Protein AF-U6M2H1-F1 (afdb_monomer_lite)

Radius of gyration: 20.07 Å; chains: 1; bounding box: 44×49×56 Å

Structure (mmCIF, N/CA/C/O backbone):
data_AF-U6M2H1-F1
#
_entry.id   AF-U6M2H1-F1
#
loop_
_atom_site.group_PDB
_atom_site.id
_atom_site.type_symbol
_atom_site.label_atom_id
_atom_site.label_alt_id
_atom_site.label_comp_id
_atom_site.label_asym_id
_atom_site.label_entity_id
_atom_site.label_seq_id
_atom_site.pdbx_PDB_ins_code
_atom_site.Cartn_x
_atom_site.Cartn_y
_atom_site.Cartn_z
_atom_site.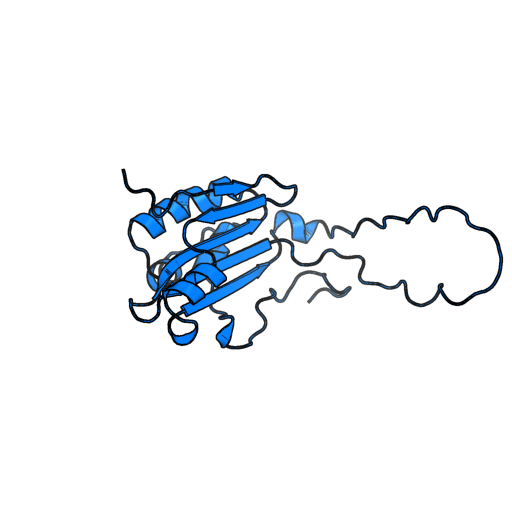occupancy
_atom_site.B_iso_or_equiv
_atom_site.auth_seq_id
_atom_site.auth_comp_id
_atom_site.auth_asym_id
_atom_site.auth_atom_id
_atom_site.pdbx_PDB_model_num
ATOM 1 N N . MET A 1 1 ? -22.998 -13.371 1.549 1.00 60.94 1 MET A N 1
ATOM 2 C CA . MET A 1 1 ? -21.769 -12.877 0.891 1.00 60.94 1 MET A CA 1
ATOM 3 C C . MET A 1 1 ? -21.539 -11.453 1.362 1.00 60.94 1 MET A C 1
ATOM 5 O O . MET A 1 1 ? -22.499 -10.694 1.387 1.00 60.94 1 MET A O 1
ATOM 9 N N . ARG A 1 2 ? -20.335 -11.116 1.826 1.00 75.25 2 ARG A N 1
ATOM 10 C CA . ARG A 1 2 ? -20.007 -9.777 2.333 1.00 75.25 2 ARG A CA 1
ATOM 11 C C . ARG A 1 2 ? -19.430 -8.953 1.178 1.00 75.25 2 ARG A C 1
ATOM 13 O O . ARG A 1 2 ? -18.499 -9.424 0.538 1.00 75.25 2 ARG A O 1
ATOM 20 N N . LEU A 1 3 ? -19.999 -7.780 0.899 1.00 86.06 3 LEU A N 1
ATOM 21 C CA . LEU A 1 3 ? -19.633 -6.939 -0.256 1.00 86.06 3 LEU A CA 1
ATOM 22 C C . LEU A 1 3 ? -18.753 -5.734 0.120 1.00 86.06 3 LEU A C 1
ATOM 24 O O . LEU A 1 3 ? -18.448 -4.908 -0.728 1.00 86.06 3 LEU A O 1
ATOM 28 N N . ASP A 1 4 ? -18.326 -5.638 1.381 1.00 82.44 4 ASP A N 1
ATOM 29 C CA . ASP A 1 4 ? -17.621 -4.457 1.899 1.00 82.44 4 ASP A CA 1
ATOM 30 C C . ASP A 1 4 ? -16.175 -4.308 1.380 1.00 82.44 4 ASP A C 1
ATOM 32 O O . ASP A 1 4 ? -15.615 -3.219 1.441 1.00 82.44 4 ASP A O 1
ATOM 36 N N . TYR A 1 5 ? -15.558 -5.396 0.903 1.00 92.81 5 TYR A N 1
ATOM 37 C CA . TYR A 1 5 ? -14.140 -5.458 0.517 1.00 92.81 5 TYR A CA 1
ATOM 38 C C . TYR A 1 5 ? -13.948 -6.279 -0.763 1.00 92.81 5 TYR A C 1
ATOM 40 O O . TYR A 1 5 ? -13.246 -7.292 -0.770 1.00 92.81 5 TYR A O 1
ATOM 48 N N . VAL A 1 6 ? -14.636 -5.879 -1.833 1.00 97.00 6 VAL A N 1
ATOM 49 C CA . VAL A 1 6 ? -14.427 -6.455 -3.167 1.00 97.00 6 VAL A CA 1
ATOM 50 C C . VAL A 1 6 ? -13.159 -5.825 -3.765 1.00 97.00 6 VAL A C 1
ATOM 52 O O . VAL A 1 6 ? -13.135 -4.603 -3.920 1.00 97.00 6 VAL A O 1
ATOM 55 N N . PRO A 1 7 ? -12.098 -6.599 -4.060 1.00 97.75 7 PRO A N 1
ATOM 56 C CA . PRO A 1 7 ? -10.912 -6.059 -4.719 1.00 97.75 7 PRO A CA 1
ATOM 57 C C . PRO A 1 7 ? -11.216 -5.668 -6.164 1.00 97.75 7 PRO A C 1
ATOM 59 O O . PRO A 1 7 ? -12.070 -6.270 -6.815 1.00 97.75 7 PRO A O 1
ATOM 62 N N . THR A 1 8 ? -10.521 -4.654 -6.669 1.00 98.06 8 THR A N 1
ATOM 63 C CA . THR A 1 8 ? -10.637 -4.182 -8.053 1.00 98.06 8 THR A CA 1
ATOM 64 C C . THR A 1 8 ? -9.259 -3.817 -8.586 1.00 98.06 8 THR A C 1
ATOM 66 O O . THR A 1 8 ? -8.471 -3.199 -7.874 1.00 98.06 8 THR A O 1
ATOM 69 N N . THR A 1 9 ? -9.002 -4.147 -9.851 1.00 98.44 9 THR A N 1
ATOM 70 C CA . THR A 1 9 ? -7.791 -3.739 -10.569 1.00 98.44 9 THR A CA 1
ATOM 71 C C . THR A 1 9 ? -8.156 -3.123 -11.912 1.00 98.44 9 THR A C 1
ATOM 73 O O . THR A 1 9 ? -9.047 -3.605 -12.613 1.00 98.44 9 THR A O 1
ATOM 76 N N . VAL A 1 10 ? -7.466 -2.042 -12.259 1.00 98.44 10 VAL A N 1
ATOM 77 C CA . VAL A 1 10 ? -7.533 -1.338 -13.535 1.00 98.44 10 VAL A CA 1
ATOM 78 C C . VAL A 1 10 ? -6.223 -1.593 -14.283 1.00 98.44 10 VAL A C 1
ATOM 80 O O . VAL A 1 10 ? -5.151 -1.189 -13.832 1.00 98.44 10 VAL A O 1
ATOM 83 N N . PHE A 1 11 ? -6.320 -2.248 -15.439 1.00 97.94 11 PHE A N 1
ATOM 84 C CA . PHE A 1 11 ? -5.180 -2.660 -16.267 1.00 97.94 11 PHE A CA 1
ATOM 85 C C . PHE A 1 11 ? -4.727 -1.544 -17.222 1.00 97.94 11 PHE A C 1
ATOM 87 O O . PHE A 1 11 ? -4.832 -1.646 -18.445 1.00 97.94 11 PHE A O 1
ATOM 94 N N . THR A 1 12 ? -4.278 -0.428 -16.653 1.00 97.31 12 THR A N 1
ATOM 95 C CA . THR A 1 12 ? -3.561 0.636 -17.374 1.00 97.31 12 THR A CA 1
ATOM 96 C C . THR A 1 12 ? -2.094 0.247 -17.621 1.00 97.31 12 THR A C 1
ATOM 98 O O . THR A 1 12 ? -1.615 -0.697 -17.001 1.00 97.31 12 THR A O 1
ATOM 101 N N . PRO A 1 13 ? -1.335 0.959 -18.487 1.00 94.75 13 PRO A N 1
ATOM 102 C CA . PRO A 1 13 ? 0.074 0.628 -18.756 1.00 94.75 13 PRO A CA 1
ATOM 103 C C . PRO A 1 13 ? 0.969 0.532 -17.510 1.00 94.75 13 PRO A C 1
ATOM 105 O O . PRO A 1 13 ? 1.932 -0.227 -17.501 1.00 94.75 13 PRO A O 1
ATOM 108 N N . ILE A 1 14 ? 0.648 1.308 -16.473 1.00 95.50 14 ILE A N 1
ATOM 109 C CA . ILE A 1 14 ? 1.013 1.014 -15.087 1.00 95.50 14 ILE A CA 1
ATOM 110 C C . ILE A 1 14 ? -0.298 0.706 -14.382 1.00 95.50 14 ILE A C 1
ATOM 112 O O . ILE A 1 14 ? -1.200 1.547 -14.401 1.00 95.50 14 ILE A O 1
ATOM 116 N N . GLU A 1 15 ? -0.433 -0.490 -13.829 1.00 98.31 15 GLU A N 1
ATOM 117 C CA . GLU A 1 15 ? -1.700 -0.945 -13.272 1.00 98.31 15 GLU A CA 1
ATOM 118 C C . GLU A 1 15 ? -2.021 -0.241 -11.954 1.00 98.31 15 GLU A C 1
ATOM 120 O O . GLU A 1 15 ? -1.145 0.259 -11.241 1.00 98.31 15 GLU A O 1
ATOM 125 N N . TYR A 1 16 ? -3.307 -0.223 -11.624 1.00 98.56 16 TYR A N 1
ATOM 126 C CA . TYR A 1 16 ? -3.794 0.247 -10.340 1.00 98.56 16 TYR A CA 1
ATOM 127 C C . TYR A 1 16 ? -4.718 -0.795 -9.733 1.00 98.56 16 TYR A C 1
ATOM 129 O O . TYR A 1 16 ? -5.735 -1.145 -10.324 1.00 98.56 16 TYR A O 1
ATOM 137 N N . GLY A 1 17 ? -4.393 -1.254 -8.533 1.00 98.50 17 GLY A N 1
ATOM 138 C CA . GLY A 1 17 ? -5.226 -2.158 -7.764 1.00 98.50 17 GLY A CA 1
ATOM 139 C C . GLY A 1 17 ? -5.625 -1.544 -6.425 1.00 98.50 17 GLY A C 1
ATOM 140 O O . GLY A 1 17 ? -4.850 -0.828 -5.783 1.00 98.50 17 GLY A O 1
ATOM 141 N N . CYS A 1 18 ? -6.834 -1.854 -5.965 1.00 98.44 18 CYS A N 1
ATOM 142 C CA . CYS A 1 18 ? -7.296 -1.443 -4.649 1.00 98.44 18 CYS A CA 1
ATOM 143 C C . CYS A 1 18 ? -8.307 -2.405 -4.020 1.00 98.44 18 CYS A C 1
ATOM 145 O O . CYS A 1 18 ? -8.989 -3.186 -4.687 1.00 98.44 18 CYS A O 1
ATOM 147 N N . VAL A 1 19 ? -8.422 -2.313 -2.697 1.00 98.19 19 VAL A N 1
ATOM 148 C CA . VAL A 1 19 ? -9.487 -2.949 -1.921 1.00 98.19 19 VAL A CA 1
ATOM 149 C C . VAL A 1 19 ? -9.841 -2.076 -0.717 1.00 98.19 19 VAL A C 1
ATOM 151 O O . VAL A 1 19 ? -8.959 -1.571 -0.026 1.00 98.19 19 VAL A O 1
ATOM 154 N N . GLY A 1 20 ? -11.138 -1.917 -0.442 1.00 97.31 20 GLY A N 1
ATOM 155 C CA . GLY A 1 20 ? -11.637 -1.103 0.669 1.00 97.31 20 GLY A CA 1
ATOM 156 C C . GLY A 1 20 ? -11.907 0.357 0.297 1.00 97.31 20 GLY A C 1
ATOM 157 O O . GLY A 1 20 ? -12.269 0.660 -0.837 1.00 97.31 20 GLY A O 1
ATOM 158 N N . LEU A 1 21 ? -11.823 1.250 1.283 1.00 97.88 21 LEU A N 1
ATOM 159 C CA . LEU A 1 21 ? -12.164 2.668 1.126 1.00 97.88 21 LEU A CA 1
ATOM 160 C C . LEU A 1 21 ? -11.012 3.461 0.515 1.00 97.88 21 LEU A C 1
ATOM 162 O O . LEU A 1 21 ? -9.866 3.245 0.894 1.00 97.88 21 LEU A O 1
ATOM 166 N N . SER A 1 22 ? -11.334 4.445 -0.328 1.00 98.25 22 SER A N 1
ATOM 167 C CA . SER A 1 22 ? -10.387 5.504 -0.679 1.00 98.25 22 SER A CA 1
ATOM 168 C C . SER A 1 22 ? -10.106 6.425 0.510 1.00 98.25 22 SER A C 1
ATOM 170 O O . SER A 1 22 ? -10.810 6.395 1.525 1.00 98.25 22 SER A O 1
ATOM 172 N N . GLU A 1 23 ? -9.062 7.250 0.400 1.00 98.25 23 GLU A N 1
ATOM 173 C CA . GLU A 1 23 ? -8.653 8.147 1.486 1.00 98.25 23 GLU A CA 1
ATOM 174 C C . GLU A 1 23 ? -9.768 9.146 1.803 1.00 98.25 23 GLU A C 1
ATOM 176 O O . GLU A 1 23 ? -10.202 9.257 2.946 1.00 98.25 23 GLU A O 1
ATOM 181 N N . GLU A 1 24 ? -10.295 9.807 0.779 1.00 98.19 24 GLU A N 1
ATOM 182 C CA . GLU A 1 24 ? -11.379 10.773 0.884 1.00 98.19 24 GLU A CA 1
ATOM 183 C C . GLU A 1 24 ? -12.678 10.144 1.415 1.00 98.19 24 GLU A C 1
ATOM 185 O O . GLU A 1 24 ? -13.369 10.755 2.233 1.00 98.19 24 GLU A O 1
ATOM 190 N N . ALA A 1 25 ? -12.980 8.895 1.042 1.00 97.94 25 ALA A N 1
ATOM 191 C CA . ALA A 1 25 ? -14.136 8.174 1.571 1.00 97.94 25 ALA A CA 1
ATOM 192 C C . ALA A 1 25 ? -13.951 7.792 3.050 1.00 97.94 25 ALA A C 1
ATOM 194 O O . ALA A 1 25 ? -14.898 7.873 3.837 1.00 97.94 25 ALA A O 1
ATOM 195 N N . ALA A 1 26 ? -12.740 7.393 3.449 1.00 97.75 26 ALA A N 1
ATOM 196 C CA . ALA A 1 26 ? -12.418 7.101 4.842 1.00 97.75 26 ALA A CA 1
ATOM 197 C C . ALA A 1 26 ? -12.487 8.367 5.709 1.00 97.75 26 ALA A C 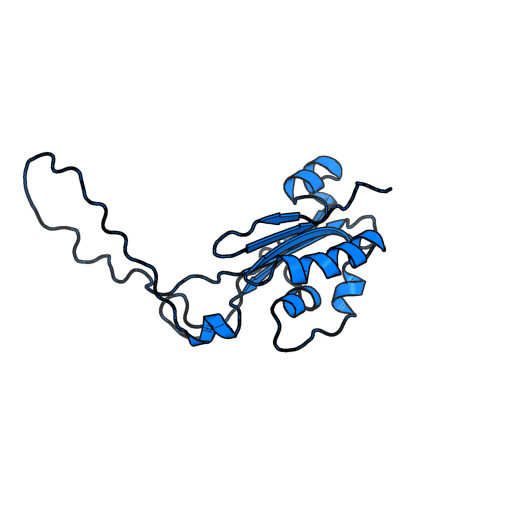1
ATOM 199 O O . ALA A 1 26 ? -13.114 8.338 6.768 1.00 97.75 26 ALA A O 1
ATOM 200 N N . ILE A 1 27 ? -11.936 9.486 5.225 1.00 98.19 27 ILE A N 1
ATOM 201 C CA . ILE A 1 27 ? -12.008 10.797 5.886 1.00 98.19 27 ILE A CA 1
ATOM 202 C C . ILE A 1 27 ? -13.463 11.249 6.028 1.00 98.19 27 ILE A C 1
ATOM 204 O O . ILE A 1 27 ? -13.882 11.623 7.121 1.00 98.19 27 ILE A O 1
ATOM 208 N N . SER A 1 28 ? -14.266 11.155 4.965 1.00 98.12 28 SER A N 1
ATOM 209 C CA . SER A 1 28 ? -15.684 11.535 5.013 1.00 98.12 28 SER A CA 1
ATOM 210 C C . SER A 1 28 ? -16.486 10.709 6.026 1.00 98.12 28 SER A C 1
ATOM 212 O O . SER A 1 28 ? -17.437 11.224 6.612 1.00 98.12 28 SER A O 1
ATOM 214 N N . LYS A 1 29 ? -16.117 9.441 6.240 1.00 97.50 29 LYS A N 1
ATOM 215 C CA . LYS A 1 29 ? -16.858 8.509 7.099 1.00 97.50 29 LYS A CA 1
ATOM 216 C C . LYS A 1 29 ? -16.421 8.522 8.565 1.00 97.50 29 LYS A C 1
ATOM 218 O O . LYS A 1 29 ? -17.267 8.344 9.437 1.00 97.50 29 LYS A O 1
ATOM 223 N N . TYR A 1 30 ? -15.125 8.671 8.830 1.00 97.62 30 TYR A N 1
ATOM 224 C CA . TYR A 1 30 ? -14.545 8.540 10.173 1.00 97.62 30 TYR A CA 1
ATOM 225 C C . TYR A 1 30 ? -13.945 9.846 10.713 1.00 97.62 30 TYR A C 1
ATOM 227 O O . TYR A 1 30 ? -13.648 9.927 11.900 1.00 97.62 30 TYR A O 1
ATOM 235 N N . GLY A 1 31 ? -13.826 10.878 9.874 1.00 97.69 31 GLY A N 1
ATOM 236 C CA . GLY A 1 31 ? -13.171 12.139 10.202 1.00 97.69 31 GLY A CA 1
ATOM 237 C C . GLY A 1 31 ? -11.664 12.081 9.958 1.00 97.69 31 GLY A C 1
ATOM 238 O O . GLY A 1 31 ? -11.011 11.073 10.216 1.00 97.69 31 GLY A O 1
ATOM 239 N N . GLU A 1 32 ? -11.099 13.187 9.475 1.00 96.75 32 GLU A N 1
ATOM 240 C CA . GLU A 1 32 ? -9.665 13.303 9.171 1.00 96.75 32 GLU A CA 1
ATOM 241 C C . GLU A 1 32 ? -8.788 12.991 10.388 1.00 96.75 32 GLU A C 1
ATOM 243 O O . GLU A 1 32 ? -7.757 12.334 10.271 1.00 96.75 32 GLU A O 1
ATOM 248 N N . GLU A 1 33 ? -9.239 13.384 11.578 1.00 97.12 33 GLU A N 1
ATOM 249 C CA . GLU A 1 33 ? -8.509 13.194 12.827 1.00 97.12 33 GLU A CA 1
ATOM 250 C C . GLU A 1 33 ? -8.410 11.739 13.282 1.00 97.12 33 GLU A C 1
ATOM 252 O O . GLU A 1 33 ? -7.531 11.444 14.085 1.00 97.12 33 GLU A O 1
ATOM 257 N N . ASP A 1 34 ? -9.238 10.821 12.775 1.00 98.06 34 ASP A N 1
ATOM 258 C CA . ASP A 1 34 ? -9.185 9.391 13.126 1.00 98.06 34 ASP A CA 1
ATOM 259 C C . ASP A 1 34 ? -8.520 8.531 12.036 1.00 98.06 34 ASP A C 1
ATOM 261 O O . ASP A 1 34 ? -8.296 7.333 12.221 1.00 98.06 34 ASP A O 1
ATOM 265 N N . ILE A 1 35 ? -8.149 9.140 10.908 1.00 98.50 35 ILE A N 1
ATOM 266 C CA . ILE A 1 35 ? -7.470 8.460 9.805 1.00 98.50 35 ILE A CA 1
ATOM 267 C C . ILE A 1 35 ? -5.959 8.691 9.880 1.00 98.50 35 ILE A C 1
ATOM 269 O O . ILE A 1 35 ? -5.476 9.809 10.088 1.00 98.50 35 ILE A O 1
ATOM 273 N N . GLU A 1 36 ? -5.209 7.608 9.693 1.00 98.50 36 GLU A N 1
ATOM 274 C CA . GLU A 1 36 ? -3.766 7.630 9.464 1.00 98.50 36 GLU A CA 1
ATOM 275 C C . GLU A 1 36 ? -3.473 6.979 8.112 1.00 98.50 36 GLU A C 1
ATOM 277 O O . GLU A 1 36 ? -3.972 5.891 7.815 1.00 98.50 36 GLU A O 1
ATOM 282 N N . VAL A 1 37 ? -2.687 7.653 7.275 1.00 98.56 37 VAL A N 1
ATOM 283 C CA . VAL A 1 37 ? -2.377 7.194 5.916 1.00 98.56 37 VAL A CA 1
ATOM 284 C C . VAL A 1 37 ? -0.890 6.928 5.828 1.00 98.56 37 VAL A C 1
ATOM 286 O O . VAL A 1 37 ? -0.104 7.867 5.936 1.00 98.56 37 VAL A O 1
ATOM 289 N N . TYR A 1 38 ? -0.522 5.674 5.592 1.00 98.56 38 TYR A N 1
ATOM 290 C CA . TYR A 1 38 ? 0.856 5.279 5.326 1.00 98.56 38 TYR A CA 1
ATOM 291 C C . TYR A 1 38 ? 1.049 5.139 3.826 1.00 98.56 38 TYR A C 1
ATOM 293 O O . TYR A 1 38 ? 0.221 4.510 3.164 1.00 98.56 38 TYR A O 1
ATOM 301 N N . LEU A 1 39 ? 2.117 5.707 3.280 1.00 97.69 39 LEU A N 1
ATOM 302 C CA . LEU A 1 39 ? 2.366 5.660 1.845 1.00 97.69 39 LEU A CA 1
ATOM 303 C C . LEU A 1 39 ? 3.850 5.735 1.507 1.00 97.69 39 LEU A C 1
ATOM 305 O O . LEU A 1 39 ? 4.646 6.282 2.269 1.00 97.69 39 LEU A O 1
ATOM 309 N N . ARG A 1 40 ? 4.204 5.175 0.352 1.00 95.25 40 ARG A N 1
ATOM 310 C CA . ARG A 1 40 ? 5.548 5.264 -0.215 1.00 95.25 40 ARG A CA 1
ATOM 311 C C . ARG A 1 40 ? 5.499 5.139 -1.729 1.00 95.25 40 ARG A C 1
ATOM 313 O O . ARG A 1 40 ? 4.888 4.203 -2.249 1.00 95.25 40 ARG A O 1
ATOM 320 N N . GLU A 1 41 ? 6.180 6.047 -2.412 1.00 95.00 41 GLU A N 1
ATOM 321 C CA . GLU A 1 41 ? 6.494 5.910 -3.831 1.00 95.00 41 GLU A CA 1
ATOM 322 C C . GLU A 1 41 ? 7.829 5.192 -4.001 1.00 95.00 41 GLU A C 1
ATOM 324 O O . GLU A 1 41 ? 8.753 5.379 -3.207 1.00 95.00 41 GLU A O 1
ATOM 329 N N . PHE A 1 42 ? 7.935 4.358 -5.028 1.00 92.50 42 PHE A N 1
ATOM 330 C CA . PHE A 1 42 ? 9.150 3.609 -5.325 1.00 92.50 42 PHE A CA 1
ATOM 331 C C . PHE A 1 42 ? 9.226 3.246 -6.812 1.00 92.50 42 PHE A C 1
ATOM 333 O O . PHE A 1 42 ? 8.262 3.394 -7.567 1.00 92.50 42 PHE A O 1
ATOM 340 N N . SER A 1 43 ? 10.393 2.765 -7.231 1.00 90.75 43 SER A N 1
ATOM 341 C CA . SER A 1 43 ? 10.603 2.196 -8.560 1.00 90.75 43 SER A CA 1
ATOM 342 C C . SER A 1 43 ? 10.803 0.687 -8.432 1.00 90.75 43 SER A C 1
ATOM 344 O O . SER A 1 43 ? 11.644 0.276 -7.629 1.00 90.75 43 SER A O 1
ATOM 346 N N . PRO A 1 44 ? 10.079 -0.139 -9.209 1.00 92.50 44 PRO A N 1
ATOM 347 C CA . PRO A 1 44 ? 10.346 -1.569 -9.303 1.00 92.50 44 PRO A CA 1
ATOM 348 C C . PRO A 1 44 ? 11.796 -1.814 -9.699 1.00 92.50 44 PRO A C 1
ATOM 350 O O . PRO A 1 44 ? 12.357 -1.059 -10.503 1.00 92.50 44 PRO A O 1
ATOM 353 N N . LEU A 1 45 ? 12.389 -2.880 -9.168 1.00 90.94 45 LEU A N 1
ATOM 354 C CA . LEU A 1 45 ? 13.786 -3.218 -9.426 1.00 90.94 45 LEU A CA 1
ATOM 355 C C . LEU A 1 45 ? 14.052 -3.346 -10.932 1.00 90.94 45 LEU A C 1
ATOM 357 O O . LEU A 1 45 ? 14.998 -2.754 -11.452 1.00 90.94 45 LEU A O 1
ATOM 361 N N . GLU A 1 46 ? 13.160 -4.033 -11.639 1.00 90.38 46 GLU A N 1
ATOM 362 C CA . GLU A 1 46 ? 13.230 -4.289 -13.074 1.00 90.38 46 GLU A CA 1
ATOM 363 C C . GLU A 1 46 ? 13.195 -2.995 -13.891 1.00 90.38 46 GLU A C 1
ATOM 365 O O . GLU A 1 46 ? 13.827 -2.911 -14.938 1.00 90.38 46 GLU A O 1
ATOM 370 N N . PHE A 1 47 ? 12.476 -1.972 -13.421 1.00 89.88 47 PHE A N 1
ATOM 371 C CA . PHE A 1 47 ? 12.352 -0.699 -14.135 1.00 89.88 47 PHE A CA 1
ATOM 372 C C . PHE A 1 47 ? 13.497 0.249 -13.798 1.00 89.88 47 PHE A C 1
ATOM 374 O O . PHE A 1 47 ? 13.956 0.994 -14.666 1.00 89.88 47 PHE A O 1
ATOM 381 N N . SER A 1 48 ? 13.965 0.204 -12.549 1.00 86.19 48 SER A N 1
ATOM 382 C CA . SER A 1 48 ? 15.037 1.058 -12.042 1.00 86.19 48 SER A CA 1
ATOM 383 C C . SER A 1 48 ? 16.339 0.892 -12.833 1.00 86.19 48 SER A C 1
ATOM 385 O O . SER A 1 48 ? 17.006 1.880 -13.123 1.00 86.19 48 SER A O 1
ATOM 387 N N . ALA A 1 49 ? 16.649 -0.334 -13.267 1.00 86.00 49 ALA A N 1
ATOM 388 C CA . ALA A 1 49 ? 17.858 -0.650 -14.025 1.00 86.00 49 ALA A CA 1
ATOM 389 C C . ALA A 1 49 ? 17.793 -0.225 -15.503 1.00 86.00 49 ALA A C 1
ATOM 391 O O . ALA A 1 49 ? 18.815 -0.198 -16.186 1.00 86.00 49 ALA A O 1
ATOM 392 N N . CYS A 1 50 ? 16.602 0.078 -16.025 1.00 87.25 50 CYS A N 1
ATOM 393 C CA . CYS A 1 50 ? 16.426 0.424 -17.434 1.00 87.25 50 CYS A CA 1
ATOM 394 C C . CYS A 1 50 ? 16.676 1.903 -17.741 1.00 87.25 50 CYS A C 1
ATOM 396 O O . CYS A 1 50 ? 16.781 2.231 -18.919 1.00 87.25 50 CYS A O 1
ATOM 398 N N . HIS A 1 51 ? 16.713 2.783 -16.729 1.00 83.44 51 HIS A N 1
ATOM 399 C CA . HIS A 1 51 ? 16.858 4.238 -16.904 1.00 83.44 51 HIS A CA 1
ATOM 400 C C . HIS A 1 51 ? 15.920 4.798 -17.987 1.00 83.44 51 HIS A C 1
ATOM 402 O O . HIS A 1 51 ? 16.341 5.475 -18.922 1.00 83.44 51 HIS A O 1
ATOM 408 N N . ARG A 1 52 ? 14.627 4.443 -17.907 1.00 82.88 52 ARG A N 1
ATOM 409 C CA . ARG A 1 52 ? 13.643 4.838 -18.925 1.00 82.88 52 ARG A CA 1
ATOM 410 C C . ARG A 1 52 ? 13.548 6.361 -19.006 1.00 82.88 52 ARG A C 1
ATOM 412 O O . ARG A 1 52 ? 13.389 7.039 -17.990 1.00 82.88 52 ARG A O 1
ATOM 419 N N . GLU A 1 53 ? 13.549 6.866 -20.234 1.00 82.38 53 GLU A N 1
ATOM 420 C CA . GLU A 1 53 ? 13.398 8.289 -20.524 1.00 82.38 53 GLU A CA 1
ATOM 421 C C . GLU A 1 53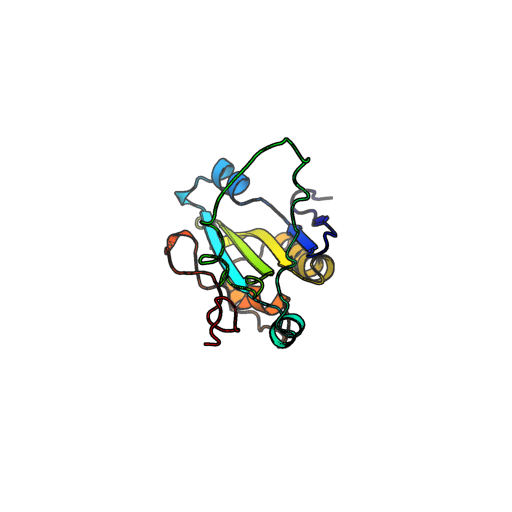 ? 11.945 8.644 -20.865 1.00 82.38 53 GLU A C 1
ATOM 423 O O . GLU A 1 53 ? 11.185 7.837 -21.416 1.00 82.38 53 GLU A O 1
ATOM 428 N N . ARG A 1 54 ? 11.544 9.870 -20.525 1.00 81.19 54 ARG A N 1
ATOM 429 C CA . ARG A 1 54 ? 10.237 10.423 -20.881 1.00 81.19 54 ARG A CA 1
ATOM 430 C C . ARG A 1 54 ? 10.121 10.551 -22.398 1.00 81.19 54 ARG A C 1
ATOM 432 O O . ARG A 1 54 ? 11.018 11.047 -23.072 1.00 81.19 54 ARG A O 1
ATOM 439 N N . ILE A 1 55 ? 8.968 10.158 -22.930 1.00 81.88 55 ILE A N 1
ATOM 440 C CA . ILE A 1 55 ? 8.653 10.376 -24.341 1.00 81.88 55 ILE A CA 1
ATOM 441 C C . ILE A 1 55 ? 8.406 11.873 -24.551 1.00 81.88 55 ILE A C 1
ATOM 443 O O . ILE A 1 55 ? 7.484 12.439 -23.962 1.00 81.88 55 ILE A O 1
ATOM 447 N N . ILE A 1 56 ? 9.199 12.501 -25.419 1.00 80.44 56 ILE A N 1
ATOM 448 C CA . ILE A 1 56 ? 8.987 13.885 -25.851 1.00 80.44 56 ILE A CA 1
ATOM 449 C C . ILE A 1 56 ? 7.903 13.877 -26.930 1.00 80.44 56 ILE A C 1
ATOM 451 O O . ILE A 1 56 ? 8.155 13.535 -28.087 1.00 80.44 56 ILE A O 1
ATOM 455 N N . ILE A 1 57 ? 6.678 14.238 -26.553 1.00 78.38 57 ILE A N 1
ATOM 456 C CA . ILE A 1 57 ? 5.600 14.451 -27.520 1.00 78.38 57 ILE A CA 1
ATOM 457 C C . ILE A 1 57 ? 5.742 15.880 -28.038 1.00 78.38 57 ILE A C 1
ATOM 459 O O . ILE A 1 57 ? 5.364 16.833 -27.358 1.00 78.38 57 ILE A O 1
ATOM 463 N N . ARG A 1 58 ? 6.280 16.036 -29.252 1.00 66.88 58 ARG A N 1
ATOM 464 C CA . ARG A 1 58 ? 6.185 17.312 -29.969 1.00 66.88 58 ARG A CA 1
ATOM 465 C C . ARG A 1 58 ? 4.704 17.584 -30.212 1.00 66.88 58 ARG A C 1
ATOM 467 O O . ARG A 1 58 ? 4.051 16.806 -30.904 1.00 66.88 58 ARG A O 1
ATOM 474 N N . LYS A 1 59 ? 4.164 18.659 -29.635 1.00 53.06 59 LYS A N 1
ATOM 475 C CA . LYS A 1 59 ? 2.870 19.175 -30.082 1.00 53.06 59 LYS A CA 1
ATOM 476 C C . LYS A 1 59 ? 3.064 19.613 -31.530 1.00 53.06 59 LYS A C 1
ATOM 478 O O . LYS A 1 59 ? 3.852 20.515 -31.793 1.00 53.06 59 LYS A O 1
ATOM 483 N N . GLU A 1 60 ? 2.399 18.955 -32.472 1.00 46.78 60 GLU A N 1
ATOM 484 C CA . GLU A 1 60 ? 2.181 19.573 -33.774 1.00 46.78 60 GLU A CA 1
ATOM 485 C C . GLU A 1 60 ? 1.257 20.763 -33.523 1.00 46.78 60 GLU A C 1
ATOM 487 O O . GLU A 1 60 ? 0.050 20.608 -33.347 1.00 46.78 60 GLU A O 1
ATOM 492 N N . GLU A 1 61 ? 1.841 21.952 -33.397 1.00 47.72 61 GLU A N 1
ATOM 493 C CA . GLU A 1 61 ? 1.075 23.185 -33.451 1.00 47.72 61 GLU A CA 1
ATOM 494 C C . GLU A 1 61 ? 0.378 23.241 -34.812 1.00 47.72 61 GLU A C 1
ATOM 496 O O . GLU A 1 61 ? 1.020 23.185 -35.868 1.00 47.72 61 GLU A O 1
ATOM 501 N N . GLU A 1 62 ? -0.951 23.341 -34.788 1.00 40.62 62 GLU A N 1
ATOM 502 C CA . GLU A 1 62 ? -1.722 23.810 -35.930 1.00 40.62 62 GLU A CA 1
ATOM 503 C C . GLU A 1 62 ? -1.082 25.119 -36.407 1.00 40.62 62 GLU A C 1
ATOM 505 O O . GLU A 1 62 ? -1.118 26.135 -35.714 1.00 40.62 62 GLU A O 1
ATOM 510 N N . LYS A 1 63 ? -0.433 25.079 -37.578 1.00 36.03 63 LYS A N 1
ATOM 511 C CA . LYS A 1 63 ? 0.230 26.230 -38.199 1.00 36.03 63 LYS A CA 1
ATOM 512 C C . LYS A 1 63 ? -0.779 27.354 -38.460 1.00 36.03 63 LYS A C 1
ATOM 514 O O . LYS A 1 63 ? -1.360 27.436 -39.540 1.00 36.03 63 LYS A O 1
ATOM 519 N N . GLY A 1 64 ? -0.923 28.247 -37.487 1.00 33.69 64 GLY A N 1
ATOM 520 C CA . GLY A 1 64 ? -1.393 29.617 -37.644 1.00 33.69 64 GLY A CA 1
ATOM 521 C C . GLY A 1 64 ? -0.193 30.552 -37.801 1.00 33.69 64 GLY A C 1
ATOM 522 O O . GLY A 1 64 ? 0.756 30.512 -37.030 1.00 33.69 64 GLY A O 1
ATOM 523 N N . GLU A 1 65 ? -0.209 31.349 -38.860 1.00 39.31 65 GLU A N 1
ATOM 524 C CA . GLU A 1 65 ? 0.874 32.200 -39.349 1.00 39.31 65 GLU A CA 1
ATOM 525 C C . GLU A 1 65 ? 1.491 33.220 -38.363 1.00 39.31 65 GLU A C 1
ATOM 527 O O . GLU A 1 65 ? 0.784 33.937 -37.663 1.00 39.31 65 GLU A O 1
ATOM 532 N N . LYS A 1 66 ? 2.810 33.420 -38.566 1.00 34.69 66 LYS A N 1
ATOM 533 C CA . LYS A 1 66 ? 3.646 34.632 -38.370 1.00 34.69 66 LYS A CA 1
ATOM 534 C C . LYS A 1 66 ? 4.281 34.884 -36.989 1.00 34.69 66 LYS A C 1
ATOM 536 O O . LYS A 1 66 ? 3.802 35.681 -36.201 1.00 34.69 66 LYS A O 1
ATOM 541 N N . GLY A 1 67 ? 5.533 34.428 -36.869 1.00 31.47 67 GLY A N 1
ATOM 542 C CA . GLY A 1 67 ? 6.673 35.326 -37.122 1.00 31.47 67 GLY A CA 1
ATOM 543 C C . GLY A 1 67 ? 7.460 35.871 -35.920 1.00 31.47 67 GLY A C 1
ATOM 544 O O . G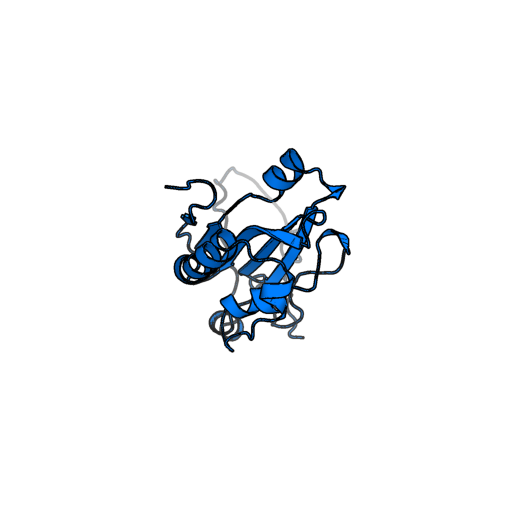LY A 1 67 ? 7.208 36.989 -35.498 1.00 31.47 67 GLY A O 1
ATOM 545 N N . GLY A 1 68 ? 8.546 35.166 -35.561 1.00 28.64 68 GLY A N 1
ATOM 546 C CA . GLY A 1 68 ? 9.765 35.688 -34.906 1.00 28.64 68 GLY A CA 1
ATOM 547 C C . GLY A 1 68 ? 9.655 35.925 -33.394 1.00 28.64 68 GLY A C 1
ATOM 548 O O . GLY A 1 68 ? 8.658 36.439 -32.926 1.00 28.64 68 GLY A O 1
ATOM 549 N N . LYS A 1 69 ? 10.650 35.645 -32.552 1.00 29.53 69 LYS A N 1
ATOM 550 C CA . LYS A 1 69 ? 12.044 35.204 -32.702 1.00 29.53 69 LYS A CA 1
ATOM 551 C C . LYS A 1 69 ? 12.490 34.736 -31.303 1.00 29.53 69 LYS A C 1
ATOM 553 O O . LYS A 1 69 ? 12.297 35.490 -30.365 1.00 29.53 69 LYS A O 1
ATOM 558 N N . LYS A 1 70 ? 13.196 33.600 -31.244 1.00 32.25 70 LYS A N 1
ATOM 559 C CA . LYS A 1 70 ? 14.303 33.294 -30.315 1.00 32.25 70 LYS A CA 1
ATOM 560 C C . LYS A 1 70 ? 14.082 33.620 -28.829 1.00 32.25 70 LYS A C 1
ATOM 562 O O . LYS A 1 70 ? 14.583 34.640 -28.379 1.00 32.25 70 LYS A O 1
ATOM 567 N N . GLU A 1 71 ? 13.455 32.715 -28.085 1.00 29.69 71 GLU A N 1
ATOM 568 C CA . GLU A 1 71 ? 13.532 32.684 -26.612 1.00 29.69 71 GLU A CA 1
ATOM 569 C C . GLU A 1 71 ? 13.054 31.321 -26.058 1.00 29.69 71 GLU A C 1
ATOM 571 O O . GLU A 1 71 ? 12.324 31.266 -25.086 1.00 29.69 71 GLU A O 1
ATOM 576 N N . GLU A 1 72 ? 13.405 30.191 -26.689 1.00 31.89 72 GLU A N 1
ATOM 577 C CA . GLU A 1 72 ? 12.935 28.860 -26.228 1.00 31.89 72 GLU A CA 1
ATOM 578 C C . GLU A 1 72 ? 13.997 27.748 -26.346 1.00 31.89 72 GLU A C 1
ATOM 580 O O . GLU A 1 72 ? 13.667 26.569 -26.372 1.00 31.89 72 GLU A O 1
ATOM 585 N N . GLU A 1 73 ? 15.288 28.087 -26.438 1.00 32.06 73 GLU A N 1
ATOM 586 C CA . GLU A 1 73 ? 16.360 27.078 -26.586 1.00 32.06 73 GLU A CA 1
ATOM 587 C C . GLU A 1 73 ? 17.140 26.789 -25.285 1.00 32.06 73 GLU A C 1
ATOM 589 O O . GLU A 1 73 ? 18.022 25.936 -25.299 1.00 32.06 73 GLU A O 1
ATOM 594 N N . GLU A 1 74 ? 16.823 27.433 -24.151 1.00 30.72 74 GLU A N 1
ATOM 595 C CA . GLU A 1 74 ? 17.632 27.325 -22.915 1.00 30.72 74 GLU A CA 1
ATOM 596 C C . GLU A 1 74 ? 16.941 26.696 -21.687 1.00 30.72 74 GLU A C 1
ATOM 598 O O . GLU A 1 74 ? 17.604 26.515 -20.670 1.00 30.72 74 GLU A O 1
ATOM 603 N N . GLU A 1 75 ? 15.672 26.270 -21.752 1.00 35.97 75 GLU A N 1
ATOM 604 C CA . GLU A 1 75 ? 15.027 25.589 -20.607 1.00 35.97 75 GLU A CA 1
ATOM 605 C C . GLU A 1 75 ? 14.951 24.057 -20.718 1.00 35.97 75 GLU A C 1
ATOM 607 O O . GLU A 1 75 ? 14.638 23.416 -19.725 1.00 35.97 75 GLU A O 1
ATOM 612 N N . GLU A 1 76 ? 15.303 23.427 -21.847 1.00 39.97 76 GLU A N 1
ATOM 613 C CA . GLU A 1 76 ? 15.084 21.986 -22.103 1.00 39.97 76 GLU A CA 1
ATOM 614 C C . GLU A 1 76 ? 16.168 21.003 -21.575 1.00 39.97 76 GLU A C 1
ATOM 616 O O . GLU A 1 76 ? 16.291 19.879 -22.060 1.00 39.97 76 GLU A O 1
ATOM 621 N N . GLU A 1 77 ? 16.904 21.329 -20.506 1.00 42.38 77 GLU A N 1
ATOM 622 C CA . GLU A 1 77 ? 17.573 20.301 -19.668 1.00 42.38 77 GLU A CA 1
ATOM 623 C C . GLU A 1 77 ? 16.595 19.704 -18.624 1.00 42.38 77 GLU A C 1
ATOM 625 O O . GLU A 1 77 ? 16.941 19.347 -17.497 1.00 42.38 77 GLU A O 1
ATOM 630 N N . ILE A 1 78 ? 15.317 19.589 -18.998 1.00 50.66 78 ILE A N 1
ATOM 631 C CA . ILE A 1 78 ? 14.215 19.168 -18.126 1.00 50.66 78 ILE A CA 1
ATOM 632 C C . ILE A 1 78 ? 14.256 17.648 -17.979 1.00 50.66 78 ILE A C 1
ATOM 634 O O . ILE A 1 78 ? 13.731 16.917 -18.813 1.00 50.66 78 ILE A O 1
ATOM 638 N N . ASN A 1 79 ? 14.896 17.183 -16.906 1.00 55.66 79 ASN A N 1
ATOM 639 C CA . ASN A 1 79 ? 14.659 15.907 -16.219 1.00 55.66 79 ASN A CA 1
ATOM 640 C C . ASN A 1 79 ? 14.154 14.763 -17.134 1.00 55.66 79 ASN A C 1
ATOM 642 O O . ASN A 1 79 ? 12.975 14.394 -17.111 1.00 55.66 79 ASN A O 1
ATOM 646 N N . LYS A 1 80 ? 15.056 14.231 -17.973 1.00 60.34 80 LYS A N 1
ATOM 647 C CA . LYS A 1 80 ? 14.751 13.179 -18.962 1.00 60.34 80 LYS A CA 1
ATOM 648 C C . LYS A 1 80 ? 14.250 11.885 -18.326 1.00 60.34 80 LYS A C 1
ATOM 650 O O . LYS A 1 80 ? 13.504 11.150 -18.967 1.00 60.34 80 LYS A O 1
ATOM 655 N N . GLU A 1 81 ? 14.634 11.603 -17.086 1.00 63.81 81 GLU A N 1
ATOM 656 C CA . GLU A 1 81 ? 14.254 10.370 -16.406 1.00 63.81 81 GLU A CA 1
ATOM 657 C C . GLU A 1 81 ? 12.800 10.384 -15.911 1.00 63.81 81 GLU A C 1
ATOM 659 O O . GLU A 1 81 ? 12.237 11.403 -15.488 1.00 63.81 81 GLU A O 1
ATOM 664 N N . LEU A 1 82 ? 12.160 9.216 -15.977 1.00 69.81 82 LEU A N 1
ATOM 665 C CA . LEU A 1 82 ? 10.836 9.029 -15.397 1.00 69.81 82 LEU A CA 1
ATOM 666 C C . LEU A 1 82 ? 10.885 9.126 -13.866 1.00 69.81 82 LEU A C 1
ATOM 668 O O . LEU A 1 82 ? 11.769 8.586 -13.208 1.00 69.81 82 LEU A O 1
ATOM 672 N N . SER A 1 83 ? 9.877 9.796 -13.304 1.00 71.75 83 SER A N 1
ATOM 673 C CA . SER A 1 83 ? 9.611 9.787 -11.864 1.00 71.75 83 SER A CA 1
ATOM 674 C C . SER A 1 83 ? 9.308 8.360 -11.376 1.00 71.75 83 SER A C 1
ATOM 676 O O . SER A 1 83 ? 8.915 7.519 -12.196 1.00 71.75 83 SER A O 1
ATOM 678 N N . PRO A 1 84 ? 9.439 8.077 -10.064 1.00 79.75 84 PRO A N 1
ATOM 679 C CA . PRO A 1 84 ? 8.998 6.810 -9.489 1.00 79.75 84 PRO A CA 1
ATOM 680 C C . PRO A 1 84 ? 7.576 6.493 -9.948 1.00 79.75 84 PRO A C 1
ATOM 682 O O . PRO A 1 84 ? 6.691 7.344 -9.907 1.00 79.75 84 PRO A O 1
ATOM 685 N N . CYS A 1 85 ? 7.380 5.286 -10.469 1.00 86.12 85 CYS A N 1
ATOM 686 C CA . CYS A 1 85 ? 6.141 4.924 -11.157 1.00 86.12 85 CYS A CA 1
ATOM 687 C C . CYS A 1 85 ? 5.195 4.083 -10.299 1.00 86.12 85 CYS A C 1
ATOM 689 O O . CYS A 1 85 ? 4.099 3.770 -10.758 1.00 86.12 85 CYS A O 1
ATOM 691 N N . CYS A 1 86 ? 5.604 3.704 -9.085 1.00 95.19 86 CYS A N 1
ATOM 692 C CA . CYS A 1 86 ? 4.803 2.879 -8.191 1.00 95.19 86 CYS A CA 1
ATOM 693 C C . CYS A 1 86 ? 4.493 3.591 -6.877 1.00 95.19 86 CYS A C 1
ATOM 695 O O . CYS A 1 86 ? 5.298 4.374 -6.376 1.00 95.19 86 CYS A O 1
ATOM 697 N N . LEU A 1 87 ? 3.337 3.265 -6.299 1.00 97.12 87 LEU A N 1
ATOM 698 C CA . LEU A 1 87 ? 2.845 3.785 -5.026 1.00 97.12 87 LEU A CA 1
ATOM 699 C C . LEU A 1 87 ? 2.228 2.638 -4.226 1.00 97.12 87 LEU A C 1
ATOM 701 O O . LEU A 1 87 ? 1.326 1.959 -4.710 1.00 97.12 87 LEU A O 1
ATOM 705 N N . SER A 1 88 ? 2.657 2.473 -2.979 1.00 97.75 88 SER A N 1
ATOM 706 C CA . SER A 1 88 ? 1.961 1.642 -1.991 1.00 97.75 88 SER A CA 1
ATOM 707 C C . SER A 1 88 ? 1.310 2.540 -0.953 1.00 97.75 88 SER A C 1
ATOM 709 O O . SER A 1 88 ? 1.959 3.460 -0.454 1.00 97.75 88 SER A O 1
ATOM 711 N N . LYS A 1 89 ? 0.043 2.288 -0.616 1.00 98.56 89 LYS A N 1
ATOM 712 C CA . LYS A 1 89 ? -0.706 3.100 0.348 1.00 98.56 89 LYS A CA 1
ATOM 713 C C . LYS A 1 89 ? -1.659 2.259 1.196 1.00 98.56 89 LYS A C 1
ATOM 715 O O . LYS A 1 89 ? -2.448 1.475 0.668 1.00 98.56 89 LYS A O 1
ATOM 720 N N . LEU A 1 90 ? -1.619 2.486 2.507 1.00 98.56 90 LEU A N 1
ATOM 721 C CA . LEU A 1 90 ? -2.539 1.938 3.502 1.00 98.56 90 LEU A CA 1
ATOM 722 C C . LEU A 1 90 ? -3.317 3.069 4.170 1.00 98.56 90 LEU A C 1
ATOM 724 O O . LEU A 1 90 ? -2.742 4.075 4.587 1.00 98.56 90 LEU A O 1
ATOM 728 N N . ILE A 1 91 ? -4.624 2.878 4.304 1.00 98.62 91 ILE A N 1
ATOM 729 C CA . ILE A 1 91 ? -5.521 3.785 5.020 1.00 98.62 91 ILE A CA 1
ATOM 730 C C . ILE A 1 91 ? -5.972 3.071 6.288 1.00 98.62 91 ILE A C 1
ATOM 732 O O . ILE A 1 91 ? -6.632 2.031 6.216 1.00 98.62 91 ILE A O 1
ATOM 736 N N . CYS A 1 92 ? -5.620 3.623 7.443 1.00 98.56 92 CYS A N 1
ATOM 737 C CA . CYS A 1 92 ? -5.789 2.991 8.745 1.00 98.56 92 CYS A CA 1
ATOM 738 C C . CYS A 1 92 ? -6.697 3.825 9.656 1.00 98.56 92 CYS A C 1
ATOM 740 O O . CYS A 1 92 ? -6.678 5.054 9.621 1.00 98.56 92 CYS A O 1
ATOM 742 N N . LEU A 1 93 ? -7.465 3.144 10.509 1.00 98.50 93 LEU A N 1
ATOM 743 C CA . LEU A 1 93 ? -8.340 3.759 11.508 1.00 98.50 93 LEU A CA 1
ATOM 744 C C . LEU A 1 93 ? -7.683 3.744 12.892 1.00 98.50 93 LEU A C 1
ATOM 746 O O . LEU A 1 93 ? -7.512 2.670 13.481 1.00 98.50 93 LEU A O 1
ATOM 750 N N . LYS A 1 94 ? -7.348 4.918 13.437 1.00 97.94 94 LYS A N 1
ATOM 751 C CA . LYS A 1 94 ? -6.613 5.047 14.707 1.00 97.94 94 LYS A CA 1
ATOM 752 C C . LYS A 1 94 ? -7.402 4.503 15.892 1.00 97.94 94 LYS A C 1
ATOM 754 O O . LYS A 1 94 ? -6.872 3.682 16.642 1.00 97.94 94 LYS A O 1
ATOM 759 N N . SER A 1 95 ? -8.684 4.845 15.999 1.00 97.81 95 SER A N 1
ATOM 760 C CA . SER A 1 95 ? -9.583 4.378 17.065 1.00 97.81 95 SER A CA 1
ATOM 761 C C . SER A 1 95 ? -9.752 2.856 17.139 1.00 97.81 95 SER A C 1
ATOM 763 O O . SER A 1 95 ? -10.208 2.336 18.158 1.00 97.81 95 SER A O 1
ATOM 765 N N . LYS A 1 96 ? -9.372 2.116 16.087 1.00 97.38 96 LYS A N 1
ATOM 766 C CA . LYS A 1 96 ? -9.452 0.649 16.030 1.00 97.38 96 LYS A CA 1
ATOM 767 C C . LYS A 1 96 ? -8.090 -0.006 15.838 1.00 97.38 96 LYS A C 1
ATOM 769 O O . LYS A 1 96 ? -7.955 -0.875 14.982 1.00 97.38 96 LYS A O 1
ATOM 774 N N . ASN A 1 97 ? -7.104 0.393 16.640 1.00 97.56 97 ASN A N 1
ATOM 775 C CA . ASN A 1 97 ? -5.762 -0.201 16.639 1.00 97.56 97 ASN A CA 1
ATOM 776 C C . ASN A 1 97 ? -5.125 -0.213 15.237 1.00 97.56 97 ASN A C 1
ATOM 778 O O . ASN A 1 97 ? -4.604 -1.231 14.788 1.00 97.56 97 ASN A O 1
ATOM 782 N N . LEU A 1 98 ? -5.254 0.903 14.510 1.00 98.12 98 LEU A N 1
ATOM 783 C CA . LEU A 1 98 ? -4.782 1.041 13.129 1.00 98.12 98 LEU A CA 1
ATOM 784 C C . LEU A 1 98 ? -5.325 -0.052 12.195 1.00 98.12 98 LEU A C 1
ATOM 786 O O . LEU A 1 98 ? -4.609 -0.552 11.326 1.00 98.12 98 LEU A O 1
ATOM 790 N N . LYS A 1 99 ? -6.597 -0.435 12.364 1.00 98.38 99 LYS A N 1
ATOM 791 C CA . LYS A 1 99 ? -7.276 -1.343 11.435 1.00 98.38 99 LYS A CA 1
ATOM 792 C C . LYS A 1 99 ? -7.209 -0.782 10.018 1.00 98.38 99 LYS A C 1
ATOM 794 O O . LYS A 1 99 ? -7.589 0.368 9.798 1.00 98.38 99 LYS A O 1
ATOM 799 N N . VAL A 1 100 ? -6.805 -1.613 9.065 1.00 98.31 100 VAL A N 1
ATOM 800 C CA . VAL A 1 100 ? -6.728 -1.226 7.657 1.00 98.31 100 VAL A CA 1
ATOM 801 C C . VAL A 1 100 ? -8.139 -1.164 7.068 1.00 98.31 100 VAL A C 1
ATOM 803 O O . VAL A 1 100 ? -8.917 -2.118 7.140 1.00 98.31 100 VAL A O 1
ATOM 806 N N . LEU A 1 101 ? -8.492 -0.001 6.525 1.00 98.12 101 LEU A N 1
ATOM 807 C CA . LEU A 1 101 ? -9.772 0.285 5.876 1.00 98.12 101 LEU A CA 1
ATOM 808 C C . LEU A 1 101 ? -9.673 0.276 4.352 1.00 98.12 101 LEU A C 1
ATOM 810 O O . LEU A 1 101 ? -10.686 0.041 3.691 1.00 98.12 101 LEU A O 1
ATOM 814 N N . GLY A 1 102 ? -8.483 0.542 3.820 1.00 98.25 102 GLY A N 1
ATOM 815 C CA . GLY A 1 102 ? -8.220 0.623 2.392 1.00 98.25 102 GLY A CA 1
ATOM 816 C C . GLY A 1 102 ? -6.759 0.334 2.078 1.00 98.25 102 GLY A C 1
ATOM 817 O O . GLY A 1 102 ? -5.864 0.734 2.826 1.00 98.25 102 GLY A O 1
ATOM 818 N N . ILE A 1 103 ? -6.536 -0.371 0.976 1.00 98.62 103 ILE A N 1
ATOM 819 C CA . ILE A 1 103 ? -5.218 -0.700 0.435 1.00 98.62 103 ILE A CA 1
ATOM 820 C C . ILE A 1 103 ? -5.228 -0.287 -1.028 1.00 98.62 103 ILE A C 1
ATOM 822 O O . ILE A 1 103 ? -6.137 -0.660 -1.771 1.00 98.62 103 ILE A O 1
ATOM 826 N N . HIS A 1 104 ? -4.226 0.488 -1.427 1.00 98.69 104 HIS A N 1
ATOM 827 C CA . HIS A 1 104 ? -4.075 0.989 -2.786 1.00 98.69 104 HIS A CA 1
ATOM 828 C C . HIS A 1 104 ? -2.653 0.734 -3.262 1.00 98.69 104 HIS A C 1
ATOM 830 O O . HIS A 1 104 ? -1.688 1.020 -2.547 1.00 98.69 104 HIS A O 1
ATOM 836 N N . PHE A 1 105 ? -2.542 0.213 -4.475 1.00 98.56 105 PHE A N 1
ATOM 837 C CA . PHE A 1 105 ? -1.281 -0.097 -5.115 1.00 98.56 105 PHE A CA 1
ATOM 838 C C . PHE A 1 105 ? -1.296 0.401 -6.557 1.00 98.56 105 PHE A C 1
ATOM 840 O O . PHE A 1 105 ? -2.197 0.063 -7.320 1.00 98.56 105 PHE A O 1
ATOM 847 N N . VAL A 1 106 ? -0.299 1.195 -6.924 1.00 98.38 106 VAL A N 1
ATOM 848 C CA . VAL A 1 106 ? 0.004 1.541 -8.314 1.00 98.38 106 VAL A CA 1
ATOM 849 C C . VAL A 1 106 ? 1.332 0.880 -8.643 1.00 98.38 106 VAL A C 1
ATOM 851 O O . VAL A 1 106 ? 2.303 1.099 -7.918 1.00 98.38 106 VAL A O 1
ATOM 854 N N . GLY A 1 107 ? 1.376 0.076 -9.699 1.00 97.25 107 GLY A N 1
ATOM 855 C CA . GLY A 1 107 ? 2.586 -0.626 -10.115 1.00 97.25 107 GLY A CA 1
ATOM 856 C C . GLY A 1 107 ? 2.308 -1.871 -10.956 1.00 97.25 107 GLY A C 1
ATOM 857 O O . GLY A 1 107 ? 1.148 -2.194 -11.193 1.00 97.25 107 GLY A O 1
ATOM 858 N N . PRO A 1 108 ? 3.356 -2.563 -11.435 1.00 96.75 108 PRO A N 1
ATOM 859 C CA . PRO A 1 108 ? 3.215 -3.813 -12.183 1.00 96.75 108 PRO A CA 1
ATOM 860 C C . PRO A 1 108 ? 2.555 -4.916 -11.348 1.00 96.75 108 PRO A C 1
ATOM 862 O O . PRO A 1 108 ? 2.835 -5.010 -10.148 1.00 96.75 108 PRO A O 1
ATOM 865 N N . GLU A 1 109 ? 1.766 -5.775 -12.002 1.00 97.38 109 GLU A N 1
ATOM 866 C CA . GLU A 1 109 ? 1.117 -6.953 -11.397 1.00 97.38 109 GLU A CA 1
ATOM 867 C C . GLU A 1 109 ? 0.220 -6.578 -10.200 1.00 97.38 109 GLU A C 1
ATOM 869 O O . GLU A 1 109 ? 0.268 -7.161 -9.108 1.00 97.38 109 GLU A O 1
ATOM 874 N N . ALA A 1 110 ? -0.574 -5.514 -10.358 1.00 98.31 110 ALA A N 1
ATOM 875 C CA . ALA A 1 110 ? -1.380 -4.976 -9.271 1.00 98.31 110 ALA A CA 1
ATOM 876 C C . ALA A 1 110 ? -2.522 -5.920 -8.877 1.00 98.31 110 ALA A C 1
ATOM 878 O O . ALA A 1 110 ? -2.939 -5.920 -7.715 1.00 98.31 110 ALA A O 1
ATOM 879 N N . ALA A 1 111 ? -3.031 -6.727 -9.813 1.00 98.25 111 ALA A N 1
ATOM 880 C CA . ALA A 1 111 ? -4.049 -7.736 -9.527 1.00 98.25 111 ALA A CA 1
ATOM 881 C C . ALA A 1 111 ? -3.528 -8.802 -8.555 1.00 98.25 111 ALA A C 1
ATOM 883 O O . ALA A 1 111 ? -4.195 -9.131 -7.571 1.00 98.25 111 ALA A O 1
ATOM 884 N N . GLU A 1 112 ? -2.310 -9.275 -8.783 1.00 98.31 112 GLU A N 1
ATOM 885 C CA . GLU A 1 112 ? -1.622 -10.316 -8.029 1.00 98.31 112 GLU A CA 1
ATOM 886 C C . GLU A 1 112 ? -1.337 -9.828 -6.607 1.00 98.31 112 GLU A C 1
ATOM 888 O O . GLU A 1 112 ? -1.636 -10.526 -5.632 1.00 98.31 112 GLU A O 1
ATOM 893 N N . VAL A 1 113 ? -0.835 -8.593 -6.481 1.00 98.12 113 VAL A N 1
ATOM 894 C CA . VAL A 1 113 ? -0.588 -7.949 -5.183 1.00 98.12 113 VAL A CA 1
ATOM 895 C C . VAL A 1 113 ? -1.896 -7.789 -4.405 1.00 98.12 113 VAL A C 1
ATOM 897 O O . VAL A 1 113 ? -2.003 -8.227 -3.256 1.00 98.12 113 VAL A O 1
ATOM 900 N N . ILE A 1 114 ? -2.918 -7.186 -5.015 1.00 98.19 114 ILE A N 1
ATOM 901 C CA . ILE A 1 114 ? -4.153 -6.828 -4.306 1.00 98.19 114 ILE A CA 1
ATOM 902 C C . ILE A 1 114 ? -5.006 -8.042 -3.948 1.00 98.19 114 ILE A C 1
ATOM 904 O O . ILE A 1 114 ? -5.695 -8.008 -2.926 1.00 98.19 114 ILE A O 1
ATOM 908 N N . GLN A 1 115 ? -4.926 -9.137 -4.703 1.00 98.31 115 GLN A N 1
ATOM 909 C CA . GLN A 1 115 ? -5.658 -10.362 -4.389 1.00 98.31 115 GLN A CA 1
ATOM 910 C C . GLN A 1 115 ? -5.307 -10.904 -2.991 1.00 98.31 115 GLN A C 1
ATOM 912 O O . GLN A 1 115 ? -6.206 -11.274 -2.230 1.00 98.31 115 GLN A O 1
ATOM 917 N N . GLY A 1 116 ? -4.021 -10.913 -2.621 1.00 96.69 116 GLY A N 1
ATOM 918 C CA . GLY A 1 116 ? -3.580 -11.304 -1.276 1.00 96.69 116 GLY A CA 1
ATOM 919 C C . GLY A 1 116 ? -3.993 -10.289 -0.204 1.00 96.69 116 GLY A C 1
ATOM 920 O O . GLY A 1 116 ? -4.476 -10.660 0.868 1.00 96.69 116 GLY A O 1
ATOM 921 N N . MET A 1 117 ? -3.893 -8.997 -0.522 1.00 97.44 117 MET A N 1
ATOM 922 C CA . MET A 1 117 ? -4.280 -7.904 0.379 1.00 97.44 117 MET A CA 1
ATOM 923 C C . MET A 1 117 ? -5.783 -7.898 0.695 1.00 97.44 117 MET A C 1
ATOM 925 O O . MET A 1 117 ? -6.193 -7.575 1.813 1.00 97.44 117 MET A O 1
ATOM 929 N N . ALA A 1 118 ? -6.614 -8.321 -0.259 1.00 97.25 118 ALA A N 1
ATOM 930 C CA . ALA A 1 118 ? -8.053 -8.470 -0.080 1.00 97.25 118 ALA A CA 1
ATOM 931 C C . ALA A 1 118 ? -8.407 -9.525 0.976 1.00 97.25 118 ALA A C 1
ATOM 933 O O . ALA A 1 118 ? -9.347 -9.337 1.751 1.00 97.25 118 ALA A O 1
ATOM 934 N N . LEU A 1 119 ? -7.635 -10.611 1.063 1.00 96.62 119 LEU A N 1
ATOM 935 C CA . LEU A 1 119 ? -7.802 -11.593 2.132 1.00 96.62 119 LEU A CA 1
ATOM 936 C C . LEU A 1 119 ? -7.437 -10.982 3.495 1.00 96.62 119 LEU A C 1
ATOM 938 O O . LEU A 1 119 ? -8.201 -11.118 4.451 1.00 96.62 119 LEU A O 1
ATOM 942 N N . ALA A 1 120 ? -6.317 -10.257 3.579 1.00 96.38 120 ALA A N 1
ATOM 943 C CA . ALA A 1 120 ? -5.861 -9.634 4.822 1.00 96.38 120 ALA A CA 1
ATOM 944 C C . ALA A 1 120 ? -6.891 -8.637 5.389 1.00 96.38 120 ALA A C 1
ATOM 946 O O . ALA A 1 120 ? -7.254 -8.706 6.567 1.00 96.38 120 ALA A O 1
ATOM 947 N N . ILE A 1 121 ? -7.441 -7.751 4.551 1.00 95.31 121 ILE A N 1
ATOM 948 C CA . ILE A 1 121 ? -8.450 -6.777 4.997 1.00 95.31 121 ILE A CA 1
ATOM 949 C C . ILE A 1 121 ? -9.768 -7.453 5.413 1.00 95.31 121 ILE A C 1
ATOM 951 O O . ILE A 1 121 ? -10.406 -7.028 6.382 1.00 95.31 121 ILE A O 1
ATOM 955 N N . GLN A 1 122 ? -10.153 -8.553 4.752 1.00 94.69 122 GLN A N 1
ATOM 956 C CA . GLN A 1 122 ? -11.329 -9.347 5.126 1.00 94.69 122 GLN A CA 1
ATOM 957 C C . GLN A 1 122 ? -11.165 -10.023 6.492 1.00 94.69 122 GLN A C 1
ATOM 959 O O . GLN A 1 122 ? -12.130 -10.062 7.264 1.00 94.69 122 GLN A O 1
ATOM 964 N N . LEU A 1 123 ? -9.952 -10.483 6.815 1.00 95.94 123 LEU A N 1
ATOM 965 C CA . LEU A 1 123 ? -9.583 -11.008 8.136 1.00 95.94 123 LEU A CA 1
ATOM 966 C C . LEU A 1 123 ? -9.457 -9.910 9.206 1.00 95.94 123 LEU A C 1
ATOM 968 O O . LEU A 1 123 ? -9.376 -10.213 10.393 1.00 95.94 123 LEU A O 1
ATOM 972 N N . GLY A 1 124 ? -9.528 -8.637 8.808 1.00 96.12 124 GLY A N 1
ATOM 973 C CA . GLY A 1 124 ? -9.497 -7.498 9.718 1.00 96.12 124 GLY A CA 1
ATOM 974 C C . GLY A 1 124 ? -8.091 -7.048 10.097 1.00 96.12 124 GLY A C 1
ATOM 975 O O . GLY A 1 124 ? -7.938 -6.518 11.195 1.00 96.12 124 GLY A O 1
ATOM 976 N N . ALA A 1 125 ? -7.119 -7.234 9.199 1.00 97.88 125 ALA A N 1
ATOM 977 C CA . ALA A 1 125 ? -5.734 -6.834 9.403 1.00 97.88 125 ALA A CA 1
ATOM 978 C C . ALA A 1 125 ? -5.589 -5.387 9.908 1.00 97.88 125 ALA A C 1
ATOM 980 O O . ALA A 1 125 ? -6.317 -4.461 9.525 1.00 97.88 125 ALA A O 1
ATOM 981 N N . THR A 1 126 ? -4.606 -5.211 10.775 1.00 98.62 126 THR A N 1
ATOM 982 C CA . THR A 1 126 ? -4.142 -3.949 11.342 1.00 98.62 126 THR A CA 1
ATOM 983 C C . THR A 1 126 ? -2.787 -3.591 10.755 1.00 98.62 126 THR A C 1
ATOM 985 O O . THR A 1 126 ? -2.088 -4.448 10.219 1.00 98.62 126 THR A O 1
ATOM 988 N N . LYS A 1 127 ? -2.368 -2.331 1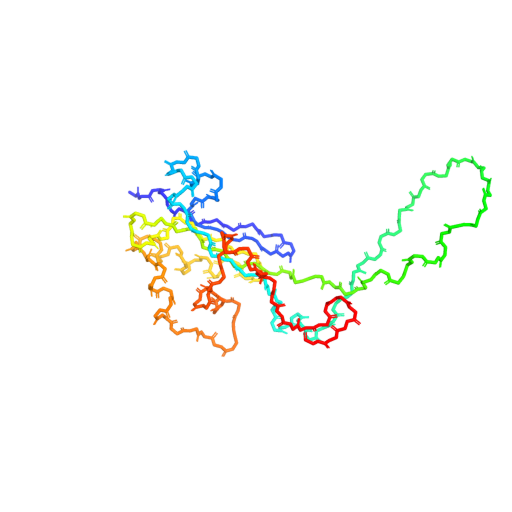0.889 1.00 98.44 127 LYS A N 1
ATOM 989 C CA . LYS A 1 127 ? -1.024 -1.914 10.474 1.00 98.44 127 LYS A CA 1
ATOM 990 C C . LYS A 1 127 ? 0.086 -2.757 11.123 1.00 98.44 127 LYS A C 1
ATOM 992 O O . LYS A 1 127 ? 1.062 -3.083 10.457 1.00 98.44 127 LYS A O 1
ATOM 997 N N . ALA A 1 128 ? -0.100 -3.178 12.375 1.00 98.31 128 ALA A N 1
ATOM 998 C CA . ALA A 1 128 ? 0.859 -4.031 13.072 1.00 98.31 128 ALA A CA 1
ATOM 999 C C . ALA A 1 128 ? 1.029 -5.409 12.405 1.00 98.31 128 ALA A C 1
ATOM 1001 O O . ALA A 1 128 ? 2.128 -5.954 12.414 1.00 98.31 128 ALA A O 1
ATOM 1002 N N . ASP A 1 129 ? -0.022 -5.971 11.799 1.00 98.50 129 ASP A N 1
ATOM 1003 C CA . ASP A 1 129 ? 0.080 -7.255 11.090 1.00 98.50 129 ASP A CA 1
ATOM 1004 C C . ASP A 1 129 ? 0.990 -7.141 9.857 1.00 98.50 129 ASP A C 1
ATOM 1006 O O . ASP A 1 129 ? 1.762 -8.055 9.571 1.00 98.50 129 ASP A O 1
ATOM 1010 N N . PHE A 1 130 ? 0.953 -5.996 9.167 1.00 98.31 130 PHE A N 1
ATOM 1011 C CA . PHE A 1 130 ? 1.859 -5.699 8.055 1.00 98.31 130 PHE A CA 1
ATOM 1012 C C . PHE A 1 130 ? 3.304 -5.531 8.532 1.00 98.31 130 PHE A C 1
ATOM 1014 O O . PHE A 1 130 ? 4.199 -6.131 7.946 1.00 98.31 130 PHE A O 1
ATOM 1021 N N . ASP A 1 131 ? 3.525 -4.784 9.617 1.00 97.81 131 ASP A N 1
ATOM 1022 C CA . ASP A 1 131 ? 4.869 -4.539 10.167 1.00 97.81 131 ASP A CA 1
ATOM 1023 C C . ASP A 1 131 ? 5.536 -5.801 10.728 1.00 97.81 131 ASP A C 1
ATOM 1025 O O . ASP A 1 131 ? 6.757 -5.941 10.684 1.00 97.81 131 ASP A O 1
ATOM 1029 N N . ASN A 1 132 ? 4.740 -6.736 11.249 1.00 97.94 132 ASN A N 1
ATOM 1030 C CA . ASN A 1 132 ? 5.236 -8.006 11.776 1.00 97.94 132 ASN A CA 1
ATOM 1031 C C . ASN A 1 132 ? 5.427 -9.078 10.690 1.00 97.94 132 ASN A C 1
ATOM 1033 O O . ASN A 1 132 ? 5.967 -10.150 10.974 1.00 97.94 132 ASN A O 1
ATOM 1037 N N . THR A 1 133 ? 4.980 -8.821 9.459 1.00 98.06 133 THR A N 1
ATOM 1038 C CA . THR A 1 133 ? 5.120 -9.754 8.339 1.00 98.06 133 THR A CA 1
ATOM 1039 C C . THR A 1 133 ? 6.442 -9.516 7.616 1.00 98.06 133 THR A C 1
ATOM 1041 O O . THR A 1 133 ? 6.773 -8.394 7.246 1.00 98.06 133 THR A O 1
ATOM 1044 N N . LEU A 1 134 ? 7.200 -10.585 7.362 1.00 97.75 134 LEU A N 1
ATOM 1045 C CA . LEU A 1 134 ? 8.423 -10.495 6.566 1.00 97.75 134 LEU A CA 1
ATOM 1046 C C . LEU A 1 134 ? 8.089 -10.312 5.081 1.00 97.75 134 LEU A C 1
ATOM 1048 O O . LEU A 1 134 ? 7.299 -11.064 4.510 1.00 97.75 134 LEU A O 1
ATOM 1052 N N . GLY A 1 135 ? 8.724 -9.322 4.456 1.00 96.75 135 GLY A N 1
ATOM 1053 C CA . GLY A 1 135 ? 8.657 -9.108 3.015 1.00 96.75 135 GLY A CA 1
ATOM 1054 C C . GLY A 1 135 ? 9.410 -10.186 2.232 1.00 96.75 135 GLY A C 1
ATOM 1055 O O . GLY A 1 135 ? 10.436 -10.698 2.682 1.00 96.75 135 GLY A O 1
ATOM 1056 N N . ILE A 1 136 ? 8.907 -10.519 1.043 1.00 97.62 136 ILE A N 1
ATOM 1057 C CA . ILE A 1 136 ? 9.628 -11.346 0.070 1.00 97.62 136 ILE A CA 1
ATOM 1058 C C . ILE A 1 136 ? 10.516 -10.414 -0.754 1.00 97.62 136 ILE A C 1
ATOM 1060 O O . ILE A 1 136 ? 9.990 -9.512 -1.401 1.00 97.62 136 ILE A O 1
ATOM 1064 N N . HIS A 1 137 ? 11.831 -10.639 -0.758 1.00 96.06 137 HIS A N 1
ATOM 1065 C CA . HIS A 1 137 ? 12.786 -9.759 -1.431 1.00 96.06 137 HIS A CA 1
ATOM 1066 C C . HIS A 1 137 ? 13.495 -10.452 -2.613 1.00 96.06 137 HIS A C 1
ATOM 1068 O O . HIS A 1 137 ? 14.003 -11.565 -2.423 1.00 96.06 137 HIS A O 1
ATOM 1074 N N . PRO A 1 138 ? 13.607 -9.807 -3.794 1.00 94.62 138 PRO A N 1
ATOM 1075 C CA . PRO A 1 138 ? 12.974 -8.538 -4.177 1.00 94.62 138 PRO A CA 1
ATOM 1076 C C . PRO A 1 138 ? 11.520 -8.734 -4.643 1.00 94.62 138 PRO A C 1
ATOM 1078 O O . PRO A 1 138 ? 11.241 -9.641 -5.428 1.00 94.62 138 PRO A O 1
ATOM 1081 N N . SER A 1 139 ? 10.582 -7.890 -4.197 1.00 95.56 139 SER A N 1
ATOM 1082 C CA . SER A 1 139 ? 9.225 -7.845 -4.772 1.00 95.56 139 SER A CA 1
ATOM 1083 C C . SER A 1 139 ? 8.534 -6.491 -4.589 1.00 95.56 139 SER A C 1
ATOM 1085 O O . SER A 1 139 ? 8.717 -5.815 -3.586 1.00 95.56 139 SER A O 1
ATOM 1087 N N . ASN A 1 140 ? 7.643 -6.112 -5.512 1.00 95.94 140 ASN A N 1
ATOM 1088 C CA . ASN A 1 140 ? 6.855 -4.879 -5.362 1.00 95.94 140 ASN A CA 1
ATOM 1089 C C . ASN A 1 140 ? 5.941 -4.912 -4.120 1.00 95.94 140 ASN A C 1
ATOM 1091 O O . ASN A 1 140 ? 5.747 -3.893 -3.456 1.00 95.94 140 ASN A O 1
ATOM 1095 N N . ALA A 1 141 ? 5.403 -6.091 -3.787 1.00 96.94 141 ALA A N 1
ATOM 1096 C CA . ALA A 1 141 ? 4.496 -6.283 -2.658 1.00 96.94 141 ALA A CA 1
ATOM 1097 C C . ALA A 1 141 ? 5.170 -6.067 -1.293 1.00 96.94 141 ALA A C 1
ATOM 1099 O O . ALA A 1 141 ? 4.489 -5.690 -0.339 1.00 96.94 141 ALA A O 1
ATOM 1100 N N . GLU A 1 142 ? 6.490 -6.279 -1.183 1.00 96.94 142 GLU A N 1
ATOM 1101 C CA . GLU A 1 142 ? 7.218 -6.133 0.086 1.00 96.94 142 GLU A CA 1
ATOM 1102 C C . GLU A 1 142 ? 7.146 -4.712 0.656 1.00 96.94 142 GLU A C 1
ATOM 1104 O O . GLU A 1 142 ? 7.254 -4.531 1.869 1.00 96.94 142 GLU A O 1
ATOM 1109 N N . CYS A 1 143 ? 6.892 -3.710 -0.194 1.00 93.88 143 CYS A N 1
ATOM 1110 C CA . CYS A 1 143 ? 6.766 -2.317 0.224 1.00 93.88 143 CYS A CA 1
ATOM 1111 C C . CYS A 1 143 ? 5.706 -2.131 1.315 1.00 93.88 143 CYS A C 1
ATOM 1113 O O . CYS A 1 143 ? 5.911 -1.317 2.213 1.00 93.88 143 CYS A O 1
ATOM 1115 N N . PHE A 1 144 ? 4.616 -2.907 1.287 1.00 97.56 144 PHE A N 1
ATOM 1116 C CA . PHE A 1 144 ? 3.549 -2.833 2.290 1.00 97.56 144 PHE A CA 1
ATOM 1117 C C . PHE A 1 144 ? 4.004 -3.225 3.703 1.00 97.56 144 PHE A C 1
ATOM 1119 O O . PHE A 1 144 ? 3.445 -2.722 4.676 1.00 97.56 144 PHE A O 1
ATOM 1126 N N . MET A 1 145 ? 5.037 -4.062 3.818 1.00 97.62 145 MET A N 1
ATOM 1127 C CA . MET A 1 145 ? 5.577 -4.563 5.088 1.00 97.62 145 MET A CA 1
ATOM 1128 C C . MET A 1 145 ? 6.560 -3.568 5.723 1.00 97.62 145 MET A C 1
ATOM 1130 O O . MET A 1 145 ? 7.011 -3.762 6.846 1.00 97.62 145 MET A O 1
ATOM 1134 N N . GLN A 1 146 ? 6.909 -2.490 5.013 1.00 93.44 146 GLN A N 1
ATOM 1135 C CA . GLN A 1 146 ? 7.882 -1.486 5.454 1.00 93.44 146 GLN A CA 1
ATOM 1136 C C . GLN A 1 146 ? 7.350 -0.047 5.347 1.00 93.44 146 GLN A C 1
ATOM 1138 O O . GLN A 1 146 ? 8.122 0.914 5.317 1.00 93.44 146 GLN A O 1
ATOM 1143 N N . LEU A 1 147 ? 6.029 0.138 5.293 1.00 95.56 147 LEU A N 1
ATOM 1144 C CA . LEU A 1 147 ? 5.412 1.464 5.249 1.00 95.56 147 LEU A CA 1
ATOM 1145 C C . LEU A 1 147 ? 5.498 2.164 6.615 1.00 95.56 147 LEU A C 1
ATOM 1147 O O . LEU A 1 147 ? 4.678 1.912 7.494 1.00 95.56 147 LEU A O 1
ATOM 1151 N N . GLN A 1 148 ? 6.472 3.057 6.787 1.00 95.06 148 GLN A N 1
ATOM 1152 C CA . GLN A 1 148 ? 6.663 3.821 8.033 1.00 95.06 148 GLN A CA 1
ATOM 1153 C C . GLN A 1 148 ? 6.206 5.280 7.924 1.00 95.06 148 GLN A C 1
ATOM 1155 O O . GLN A 1 148 ? 5.709 5.847 8.892 1.00 95.06 148 GLN A O 1
ATOM 1160 N N . ILE A 1 149 ? 6.331 5.865 6.733 1.00 96.19 149 ILE A N 1
ATOM 1161 C CA . ILE A 1 149 ? 6.039 7.278 6.489 1.00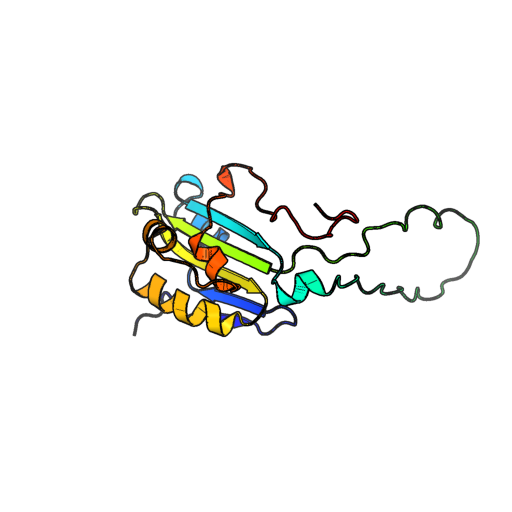 96.19 149 ILE A CA 1
ATOM 1162 C C . ILE A 1 149 ? 4.530 7.486 6.454 1.00 96.19 149 ILE A C 1
ATOM 1164 O O . ILE A 1 149 ? 3.819 6.782 5.726 1.00 96.19 149 ILE A O 1
ATOM 1168 N N . THR A 1 150 ? 4.047 8.468 7.218 1.00 97.25 150 THR A N 1
ATOM 1169 C CA . THR A 1 150 ? 2.643 8.870 7.183 1.00 97.25 150 THR A CA 1
ATOM 1170 C C . THR A 1 150 ? 2.457 10.204 6.485 1.00 97.25 150 THR A C 1
ATOM 1172 O O . THR A 1 150 ? 3.284 11.105 6.573 1.00 97.25 150 THR A O 1
ATOM 1175 N N . LYS A 1 151 ? 1.314 10.377 5.820 1.00 95.38 151 LYS A N 1
ATOM 1176 C CA . LYS A 1 151 ? 0.964 11.656 5.190 1.00 95.38 151 LYS A CA 1
ATOM 1177 C C . LYS A 1 151 ? 0.912 12.804 6.210 1.00 95.38 151 LYS A C 1
ATOM 1179 O O . LYS A 1 151 ? 1.228 13.940 5.873 1.00 95.38 151 LYS A O 1
ATOM 1184 N N . ARG A 1 152 ? 0.527 12.506 7.458 1.00 94.81 152 ARG A N 1
ATOM 1185 C CA . ARG A 1 152 ? 0.421 13.490 8.545 1.00 94.81 152 ARG A CA 1
ATOM 1186 C C . ARG A 1 152 ? 1.785 13.931 9.083 1.00 94.81 152 ARG A C 1
ATOM 1188 O O . ARG A 1 152 ? 1.880 15.060 9.554 1.00 94.81 152 ARG A O 1
ATOM 1195 N N . SER A 1 153 ? 2.822 13.086 9.020 1.00 94.75 153 SER A N 1
ATOM 1196 C CA . SER A 1 153 ? 4.162 13.459 9.502 1.00 94.75 153 SER A CA 1
ATOM 1197 C C . SER A 1 153 ? 4.808 14.556 8.651 1.00 94.75 153 SER A C 1
ATOM 1199 O O . SER A 1 153 ? 5.682 15.270 9.137 1.00 94.75 153 SER A O 1
ATOM 1201 N N . GLY A 1 154 ? 4.365 14.717 7.397 1.00 93.31 154 GLY A N 1
ATOM 1202 C CA . GLY A 1 154 ? 4.950 15.661 6.444 1.00 93.31 154 GLY A CA 1
ATOM 1203 C C . GLY A 1 154 ? 6.325 15.231 5.924 1.00 93.31 154 GLY A C 1
ATOM 1204 O O . GLY A 1 154 ? 6.967 15.988 5.198 1.00 93.31 154 GLY A O 1
ATOM 1205 N N . GLU A 1 155 ? 6.785 14.032 6.285 1.00 92.69 155 GLU A N 1
ATOM 1206 C CA . GLU A 1 155 ? 8.012 13.449 5.753 1.00 92.69 155 GLU A CA 1
ATOM 1207 C C . GLU A 1 155 ? 7.844 13.088 4.274 1.00 92.69 155 GLU A C 1
ATOM 1209 O O . GLU A 1 155 ? 6.746 12.795 3.796 1.00 92.69 155 GLU A O 1
ATOM 1214 N N . ASN A 1 156 ? 8.950 13.096 3.533 1.00 90.69 156 ASN A N 1
ATOM 1215 C CA . ASN A 1 156 ? 8.927 12.784 2.112 1.00 90.69 156 ASN A CA 1
ATOM 1216 C C . ASN A 1 156 ? 8.731 11.276 1.891 1.00 90.69 156 ASN A C 1
ATOM 1218 O O . ASN A 1 156 ? 9.614 10.490 2.213 1.00 90.69 156 ASN A O 1
ATOM 1222 N N . TRP A 1 157 ? 7.600 10.886 1.305 1.00 91.00 157 TRP A N 1
ATOM 1223 C CA . TRP A 1 157 ? 7.266 9.493 0.986 1.00 91.00 157 TRP A CA 1
ATOM 1224 C C . TRP A 1 157 ? 7.841 8.997 -0.348 1.00 91.00 157 TRP A C 1
ATOM 1226 O O . TRP A 1 157 ? 7.600 7.849 -0.727 1.00 91.00 157 TRP A O 1
ATOM 1236 N N . VAL A 1 158 ? 8.584 9.828 -1.075 1.00 87.62 158 VAL A N 1
ATOM 1237 C CA . VAL A 1 158 ? 9.285 9.425 -2.296 1.00 87.62 158 VAL A CA 1
ATOM 1238 C C . VAL A 1 158 ? 10.550 8.664 -1.916 1.00 87.62 158 VAL A C 1
ATOM 1240 O O . VAL A 1 158 ? 11.378 9.182 -1.166 1.00 87.62 158 VAL A O 1
ATOM 1243 N N . ALA A 1 159 ? 10.706 7.428 -2.406 1.00 74.75 159 ALA A N 1
ATOM 1244 C CA . ALA A 1 159 ? 11.905 6.639 -2.139 1.00 74.75 159 ALA A CA 1
ATOM 1245 C C . ALA A 1 159 ? 13.173 7.411 -2.533 1.00 74.75 159 ALA A C 1
ATOM 1247 O O . ALA A 1 159 ? 13.319 7.855 -3.670 1.00 74.75 159 ALA A O 1
ATOM 1248 N N . THR A 1 160 ? 14.095 7.528 -1.583 1.00 68.19 160 THR A N 1
ATOM 1249 C CA . THR A 1 160 ? 15.466 7.985 -1.802 1.00 68.19 160 THR A CA 1
ATOM 1250 C C . THR A 1 160 ? 16.249 6.900 -2.543 1.00 68.19 160 THR A C 1
ATOM 1252 O O . THR A 1 160 ? 16.240 5.738 -2.128 1.00 68.19 160 THR A O 1
ATOM 1255 N N . GLY A 1 161 ? 16.889 7.264 -3.655 1.00 69.81 161 GLY A N 1
ATOM 1256 C CA . GLY A 1 161 ? 17.601 6.347 -4.545 1.00 69.81 161 GLY A CA 1
ATOM 1257 C C . GLY A 1 161 ? 17.102 6.380 -5.994 1.00 69.81 161 GLY A C 1
ATOM 1258 O O . GLY A 1 161 ? 16.116 7.029 -6.340 1.00 69.81 161 GLY A O 1
ATOM 1259 N N . GLY A 1 162 ? 17.785 5.630 -6.861 1.00 68.25 162 GLY A N 1
ATOM 1260 C CA . GLY A 1 162 ? 17.567 5.686 -8.310 1.00 68.25 162 GLY A CA 1
ATOM 1261 C C . GLY A 1 162 ? 18.266 6.889 -8.944 1.00 68.25 162 GLY A C 1
ATOM 1262 O O . GLY A 1 162 ? 19.071 7.540 -8.289 1.00 68.25 162 GLY A O 1
ATOM 1263 N N . CYS A 1 163 ? 17.997 7.151 -10.224 1.00 60.56 163 CYS A N 1
ATOM 1264 C CA . CYS A 1 163 ? 18.630 8.235 -10.991 1.00 60.56 163 CYS A CA 1
ATOM 1265 C C . CYS A 1 163 ? 17.661 9.368 -11.382 1.00 60.56 163 CYS A C 1
ATOM 1267 O O . CYS A 1 163 ? 18.055 10.341 -12.035 1.00 60.56 163 CYS A O 1
ATOM 1269 N N . GLY A 1 164 ? 16.403 9.275 -10.929 1.00 59.81 164 GLY A N 1
ATOM 1270 C CA . GLY A 1 164 ? 15.371 10.268 -11.211 1.00 59.81 164 GLY A CA 1
ATOM 1271 C C . GLY A 1 164 ? 15.783 11.654 -10.708 1.00 59.81 164 GLY A C 1
ATOM 1272 O O . GLY A 1 164 ? 16.329 11.785 -9.617 1.00 59.81 164 GLY A O 1
ATOM 1273 N N . GLY A 1 165 ? 15.537 12.705 -11.497 1.00 60.56 165 GLY A N 1
ATOM 1274 C CA . GLY A 1 165 ? 16.040 14.049 -11.179 1.00 60.56 165 GLY A CA 1
ATOM 1275 C C . GLY A 1 165 ? 17.403 14.381 -11.788 1.00 60.56 165 GLY A C 1
ATOM 1276 O O . GLY A 1 165 ? 17.960 15.426 -11.464 1.00 60.56 165 GLY A O 1
ATOM 1277 N N . GLY A 1 166 ? 17.946 13.519 -12.656 1.00 62.88 166 GLY A N 1
ATOM 1278 C CA . GLY A 1 166 ? 19.215 13.757 -13.356 1.00 62.88 166 GLY A CA 1
ATOM 1279 C C . GLY A 1 166 ? 20.462 13.488 -12.509 1.00 62.88 166 GLY A C 1
ATOM 1280 O O . GLY A 1 166 ? 21.567 13.860 -12.905 1.00 62.88 166 GLY A O 1
ATOM 1281 N N . LYS A 1 167 ? 20.310 12.850 -11.342 1.00 71.94 167 LYS A N 1
ATOM 1282 C CA . LYS A 1 167 ? 21.417 12.473 -10.460 1.00 71.94 167 LYS A CA 1
ATOM 1283 C C . LYS A 1 167 ? 21.092 11.176 -9.728 1.00 71.94 167 LYS A C 1
ATOM 1285 O O . LYS A 1 167 ? 20.086 11.101 -9.036 1.00 71.94 167 LYS A O 1
ATOM 1290 N N . CYS A 1 168 ? 21.989 10.198 -9.822 1.00 76.50 168 CYS A N 1
ATOM 1291 C CA . CYS A 1 168 ? 21.892 8.975 -9.034 1.00 76.50 168 CYS A CA 1
ATOM 1292 C C . CYS A 1 168 ? 22.342 9.212 -7.583 1.00 76.50 168 CYS A C 1
ATOM 1294 O O . CYS A 1 168 ? 23.429 9.763 -7.368 1.00 76.50 168 CYS A O 1
ATOM 1296 N N . GLY A 1 169 ? 21.536 8.800 -6.598 1.00 67.12 169 GLY A N 1
ATOM 1297 C CA . GLY A 1 169 ? 21.863 8.949 -5.172 1.00 67.12 169 GLY A CA 1
ATOM 1298 C C . GLY A 1 169 ? 20.757 8.536 -4.217 1.00 67.12 169 GLY A C 1
ATOM 1299 O O . GLY A 1 169 ? 19.596 8.923 -4.460 1.00 67.12 169 GLY A O 1
#

Organism: Eimeria maxima (NCBI:txid5804)

Foldseek 3Di:
DDPQWDKDKDPDVWIKIKTFDDPVRCCVVQNPVQKWKFKAFAAAPVRLVVQQFDDDDDPPPPDDDDDDDDDPPPPPVPFRGDARQKMWMFIFGNVVQRFTRMTMITGPPRVVLVVVVSVCNVVRHHLVVLCPDQADPPDPNNVSNVRDDIPVVVDDRYDQAGCGPNRGD

InterPro domains:
  IPR004099 Pyridine nucleotide-disulphide oxidoreductase, dimerisation domain [PF02852] (6-53)
  IPR004099 Pyridine nucleotide-disulphide oxidoreductase, dimerisation domain [PF02852] (85-145)
  IPR016156 FAD/NAD-linked reductase, dimerisation domain superfamily [G3DSA:3.30.390.30] (5-165)
  IPR016156 FAD/NAD-linked reductase, dimerisation domain superfamily [SSF55424] (4-148)
  IPR046952 Glutathione reductase/thioredoxin reductase-like [PTHR42737] (85-148)

Sequence (169 aa):
MRLDYVPTTVFTPIEYGCVGLSEEAAISKYGEEDIEVYLREFSPLEFSACHRERIIIRKEEEKGEKGGKKEEEEEEEINKELSPCCLSKLICLKSKNLKVLGIHFVGPEAAEVIQGMALAIQLGATKADFDNTLGIHPSNAECFMQLQITKRSGENWVATGGCGGGKCG

pLDDT: mean 85.19, std 20.39, range [28.64, 98.69]

Secondary structure (DSSP, 8-state):
---TT--EEE-SSS-EEEEE--HHHHHHHH-GGGEEEEEEEE--HHHHTTTPBPP-----------------SSS-----BPPP-EEEEEEEEGGGTTEEEEEEEESTTHHHHHHHHHHHHHTT-BHHHHHTSPPPSS-GGGGGGG---BGGGT---BPS-SSTTTS--